Protein AF-A0A8J4WQ90-F1 (afdb_monomer_lite)

Organism: Clarias magur (NCBI:txid1594786)

pLDDT: mean 82.99, std 15.56, range [44.72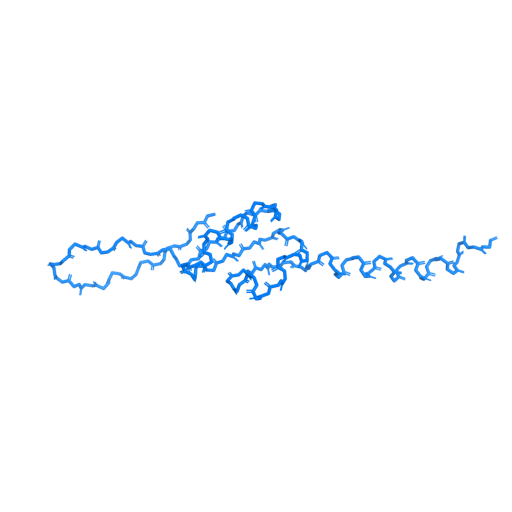, 95.38]

Structure (mmCIF, N/CA/C/O backbone):
data_AF-A0A8J4WQ90-F1
#
_entry.id   AF-A0A8J4WQ90-F1
#
loop_
_atom_site.group_PDB
_atom_site.id
_atom_site.type_symbol
_atom_site.label_atom_id
_atom_site.label_alt_id
_atom_site.label_comp_id
_atom_site.label_asym_id
_atom_site.label_entity_id
_atom_site.label_seq_id
_atom_site.pdbx_PDB_ins_code
_atom_site.Cartn_x
_atom_site.Cartn_y
_atom_site.Cartn_z
_atom_site.occupancy
_atom_site.B_iso_or_equiv
_atom_site.auth_seq_id
_atom_site.auth_comp_id
_atom_site.auth_asym_id
_atom_site.auth_atom_id
_atom_site.pdbx_PDB_model_num
ATOM 1 N N . MET A 1 1 ? -7.226 10.968 8.616 1.00 67.56 1 MET A N 1
ATOM 2 C CA . MET A 1 1 ? -8.564 11.389 9.093 1.00 67.56 1 MET A CA 1
ATOM 3 C C . MET A 1 1 ? -9.445 10.152 9.168 1.00 67.56 1 MET A C 1
ATOM 5 O O . MET A 1 1 ? -9.339 9.306 8.291 1.00 67.56 1 MET A O 1
ATOM 9 N N . ALA A 1 2 ? -10.256 10.000 10.211 1.00 68.56 2 ALA A N 1
ATOM 10 C CA . ALA A 1 2 ? -11.184 8.876 10.349 1.00 68.56 2 ALA A CA 1
ATOM 11 C C . ALA A 1 2 ? -12.608 9.343 10.017 1.00 68.56 2 ALA A C 1
ATOM 13 O O . ALA A 1 2 ? -12.992 10.443 10.409 1.00 68.56 2 ALA A O 1
ATOM 14 N N . LEU A 1 3 ? -13.360 8.532 9.276 1.00 71.31 3 LEU A N 1
ATOM 15 C CA . LEU A 1 3 ? -14.762 8.770 8.949 1.00 71.31 3 LEU A CA 1
ATOM 16 C C . LEU A 1 3 ? -15.656 8.014 9.930 1.00 71.31 3 LEU A C 1
ATOM 18 O O . LEU A 1 3 ? -15.471 6.817 10.160 1.00 71.31 3 LEU A O 1
ATOM 22 N N . ILE A 1 4 ? -16.641 8.719 10.477 1.00 70.69 4 ILE A N 1
ATOM 23 C CA . ILE A 1 4 ? -17.637 8.193 11.408 1.00 70.69 4 ILE A CA 1
ATOM 24 C C . ILE A 1 4 ? -18.999 8.612 10.854 1.00 70.69 4 ILE A C 1
ATOM 26 O O . ILE A 1 4 ? -19.320 9.797 10.861 1.00 70.69 4 ILE A O 1
ATOM 30 N N . ASN A 1 5 ? -19.783 7.655 10.359 1.00 63.03 5 ASN A N 1
ATOM 31 C CA . ASN A 1 5 ? -21.193 7.883 10.047 1.00 63.03 5 ASN A CA 1
ATOM 32 C C . ASN A 1 5 ? -22.013 7.300 11.198 1.00 63.03 5 ASN A C 1
ATOM 34 O O . ASN A 1 5 ? -22.230 6.094 11.257 1.00 63.03 5 ASN A O 1
ATOM 38 N N . GLY A 1 6 ? -22.427 8.149 12.137 1.00 56.38 6 GLY A N 1
ATOM 39 C CA . GLY A 1 6 ? -23.389 7.765 13.165 1.00 56.38 6 GLY A CA 1
ATOM 40 C C . GLY A 1 6 ? -24.797 7.771 12.579 1.00 56.38 6 GLY A C 1
ATOM 41 O O . GLY A 1 6 ? -25.274 8.819 12.151 1.00 56.38 6 GLY A O 1
ATOM 42 N N . GLN A 1 7 ? -25.460 6.617 12.557 1.00 54.56 7 GLN A N 1
ATOM 43 C CA . GLN A 1 7 ? -26.917 6.576 12.544 1.00 54.56 7 GLN A CA 1
ATOM 44 C C . GLN A 1 7 ? -27.350 6.366 13.992 1.00 54.56 7 GLN A C 1
ATOM 46 O O . GLN A 1 7 ? -27.089 5.306 14.556 1.00 54.56 7 GLN A O 1
ATOM 51 N N . ASP A 1 8 ? -27.961 7.389 14.596 1.00 54.16 8 ASP A N 1
ATOM 52 C CA . ASP A 1 8 ? -28.610 7.279 15.902 1.00 54.16 8 ASP A CA 1
ATOM 53 C C . ASP A 1 8 ? -29.763 6.273 15.784 1.00 54.16 8 ASP A C 1
ATOM 55 O O . ASP A 1 8 ? -30.899 6.617 15.453 1.00 54.16 8 ASP A O 1
ATOM 59 N N . THR A 1 9 ? -29.482 4.993 16.016 1.00 50.69 9 THR A N 1
ATOM 60 C CA . THR A 1 9 ? -30.529 4.029 16.338 1.00 50.69 9 THR A CA 1
ATOM 61 C C . THR A 1 9 ? -30.997 4.361 17.743 1.00 50.69 9 THR A C 1
ATOM 63 O O . THR A 1 9 ? -30.354 3.996 18.724 1.00 50.69 9 THR A O 1
ATOM 66 N N . THR A 1 10 ? -32.104 5.095 17.820 1.00 49.19 10 THR A N 1
ATOM 67 C CA . THR A 1 10 ? -32.923 5.271 19.017 1.00 49.19 10 THR A CA 1
ATOM 68 C C . THR A 1 10 ? -33.154 3.912 19.678 1.00 49.19 10 THR A C 1
ATOM 70 O O . THR A 1 10 ? -33.972 3.118 19.212 1.00 49.19 10 THR A O 1
ATOM 73 N N . ALA A 1 11 ? -32.414 3.630 20.742 1.00 48.41 11 ALA A N 1
ATOM 74 C CA . ALA A 1 11 ? -32.709 2.553 21.666 1.00 48.41 11 ALA A CA 1
ATOM 75 C C . ALA A 1 11 ? -32.611 3.139 23.070 1.00 48.41 11 ALA A C 1
ATOM 77 O O . ALA A 1 11 ? -31.537 3.511 23.545 1.00 48.41 11 ALA A O 1
ATOM 78 N N . ASP A 1 12 ? -33.781 3.281 23.678 1.00 56.78 12 ASP A N 1
ATOM 79 C CA . ASP A 1 12 ? -33.981 3.731 25.041 1.00 56.78 12 ASP A CA 1
ATOM 80 C C . ASP A 1 12 ? -33.037 3.008 26.024 1.00 56.78 12 ASP A C 1
ATOM 82 O O . ASP A 1 12 ? -32.975 1.781 26.077 1.00 56.78 12 ASP A O 1
ATOM 86 N N . ASN A 1 13 ? -32.336 3.795 26.844 1.00 60.62 13 ASN A N 1
ATOM 87 C CA . ASN A 1 13 ? -31.742 3.404 28.130 1.00 60.62 13 ASN A CA 1
ATOM 88 C C . ASN A 1 13 ? -30.719 2.247 28.172 1.00 60.62 13 ASN A C 1
ATOM 90 O O . ASN A 1 13 ? -30.755 1.416 29.080 1.00 60.62 13 ASN A O 1
ATOM 94 N N . ALA A 1 14 ? -29.703 2.267 27.312 1.00 56.56 14 ALA A N 1
ATOM 95 C CA . ALA A 1 14 ? -28.411 1.646 27.620 1.00 56.56 14 ALA A CA 1
ATOM 96 C C . ALA A 1 14 ? -27.288 2.545 27.092 1.00 56.56 14 ALA A C 1
ATOM 98 O O . ALA A 1 14 ? -27.423 3.092 26.002 1.00 56.56 14 ALA A O 1
ATOM 99 N N . CYS A 1 15 ? -26.221 2.750 27.875 1.00 57.84 15 CYS A N 1
ATOM 100 C CA . CYS A 1 15 ? -25.085 3.614 27.534 1.00 57.84 15 CYS A CA 1
ATOM 101 C C . CYS A 1 15 ? -24.717 3.508 26.047 1.00 57.84 15 CYS A C 1
ATOM 103 O O . CYS A 1 15 ? -24.234 2.468 25.602 1.00 57.84 15 CYS A O 1
ATOM 105 N N . SER A 1 16 ? -24.988 4.589 25.308 1.00 56.47 16 SER A N 1
ATOM 106 C CA . SER A 1 16 ? -24.806 4.679 23.862 1.00 56.47 16 SER A CA 1
ATOM 107 C C . SER A 1 16 ? -23.386 4.252 23.488 1.00 56.47 16 SER A C 1
ATOM 109 O O . SER A 1 16 ? -22.407 4.834 23.964 1.00 56.47 16 SER A O 1
ATOM 111 N N . GLY A 1 17 ? -23.277 3.180 22.701 1.00 60.12 17 GLY A N 1
ATOM 112 C CA . GLY A 1 17 ? -22.001 2.675 22.209 1.00 60.12 17 GLY A CA 1
ATOM 113 C C . GLY A 1 17 ? -21.267 3.778 21.453 1.00 60.12 17 GLY A C 1
ATOM 114 O O . GLY A 1 17 ? -21.857 4.472 20.630 1.00 60.12 17 GLY A O 1
ATOM 115 N N . GLN A 1 18 ? -19.982 3.968 21.758 1.00 62.59 18 GLN A N 1
ATOM 116 C CA . GLN A 1 18 ? -19.152 4.984 21.112 1.00 62.59 18 GLN A CA 1
ATOM 117 C C . GLN A 1 18 ? -19.255 4.861 19.586 1.00 62.59 18 GLN A C 1
ATOM 119 O O . GLN A 1 18 ? -19.163 3.756 19.048 1.00 62.59 18 GLN A O 1
ATOM 124 N N . ALA A 1 19 ? -19.437 5.992 18.898 1.00 66.75 19 ALA A N 1
ATOM 125 C CA . ALA A 1 19 ? -19.580 6.026 17.448 1.00 66.75 19 ALA A CA 1
ATOM 126 C C . ALA A 1 19 ? -18.408 5.291 16.765 1.00 66.75 19 ALA A C 1
ATOM 128 O O . ALA A 1 19 ? -17.242 5.656 16.940 1.00 66.75 19 ALA A O 1
ATOM 129 N N . ALA A 1 20 ? -18.716 4.224 16.024 1.00 75.88 20 ALA A N 1
ATOM 13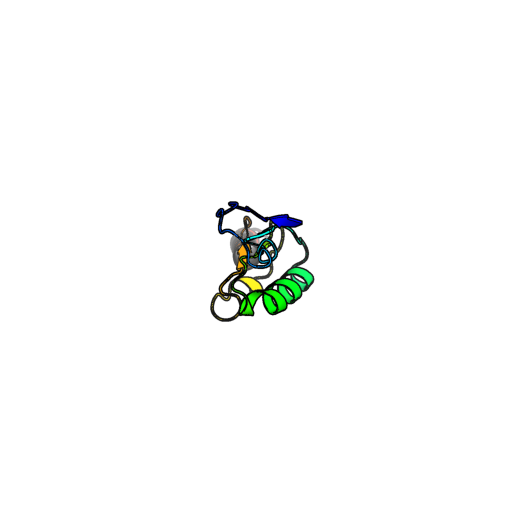0 C CA . ALA A 1 20 ? -17.709 3.358 15.423 1.00 75.88 20 ALA A CA 1
ATOM 131 C C . ALA A 1 20 ? -17.047 4.030 14.207 1.00 75.88 20 ALA A C 1
ATOM 133 O O . ALA A 1 20 ? -17.717 4.609 13.350 1.00 75.88 20 ALA A O 1
ATOM 134 N N . VAL A 1 21 ? -15.717 3.931 14.113 1.00 81.44 21 VAL A N 1
ATOM 135 C CA . VAL A 1 21 ? -14.966 4.391 12.937 1.00 81.44 21 VAL A CA 1
ATOM 136 C C . VAL A 1 21 ? -15.252 3.456 11.769 1.00 81.44 21 VAL A C 1
ATOM 138 O O . VAL A 1 21 ? -14.925 2.273 11.816 1.00 81.44 21 VAL A O 1
ATOM 141 N N . GLN A 1 22 ? -15.837 4.003 10.706 1.00 86.19 22 GLN A N 1
ATOM 142 C CA . GLN A 1 22 ? -16.247 3.234 9.534 1.00 86.19 22 GLN A CA 1
ATOM 143 C C . GLN A 1 22 ? -15.099 3.041 8.540 1.00 86.19 22 GLN A C 1
ATOM 145 O O . GLN A 1 22 ? -15.045 2.018 7.865 1.00 86.19 22 GLN A O 1
ATOM 150 N N . ALA A 1 23 ? -14.209 4.030 8.419 1.00 89.56 23 ALA A N 1
ATOM 151 C CA . ALA A 1 23 ? -13.060 4.002 7.518 1.00 89.56 23 ALA A CA 1
ATOM 152 C C . ALA A 1 23 ? -12.003 5.026 7.941 1.00 89.56 23 ALA A C 1
ATOM 154 O O . ALA A 1 23 ? -12.314 6.036 8.573 1.00 89.56 23 ALA A O 1
ATOM 155 N N . ILE A 1 24 ? -10.755 4.812 7.538 1.00 91.56 24 ILE A N 1
ATOM 156 C CA . ILE A 1 24 ? -9.665 5.770 7.724 1.00 91.56 24 ILE A CA 1
ATOM 157 C C . ILE A 1 24 ? -9.165 6.193 6.349 1.00 91.56 24 ILE A C 1
ATOM 159 O O . ILE A 1 24 ? -8.800 5.354 5.533 1.00 91.56 24 ILE A O 1
ATOM 163 N N . ILE A 1 25 ? -9.146 7.498 6.093 1.00 92.00 25 ILE A N 1
ATOM 164 C CA . ILE A 1 25 ? -8.656 8.074 4.841 1.00 92.00 25 ILE A CA 1
ATOM 165 C C . ILE A 1 25 ? -7.446 8.955 5.124 1.00 92.00 25 ILE A C 1
ATOM 167 O O . ILE A 1 25 ? -7.442 9.782 6.048 1.00 92.00 25 ILE A O 1
ATOM 171 N N . GLY A 1 26 ? -6.429 8.807 4.289 1.00 85.12 26 GLY A N 1
ATOM 172 C CA . GLY A 1 26 ? -5.210 9.598 4.331 1.00 85.12 26 GLY A CA 1
ATOM 173 C C . GLY A 1 26 ? -4.005 8.738 4.655 1.00 85.12 26 GLY A C 1
ATOM 174 O O . GLY A 1 26 ? -4.048 7.524 4.473 1.00 85.12 26 GLY A O 1
ATOM 175 N N . GLU A 1 27 ? -2.962 9.407 5.146 1.00 84.81 27 GLU A N 1
ATOM 176 C CA . GLU A 1 27 ? -1.619 8.843 5.266 1.00 84.81 27 GLU A CA 1
ATOM 177 C C . GLU A 1 27 ? -0.994 8.653 3.860 1.00 84.81 27 GLU A C 1
ATOM 179 O O . GLU A 1 27 ? -1.607 8.096 2.947 1.00 84.81 27 GLU A O 1
ATOM 184 N N . SER A 1 28 ? 0.184 9.239 3.653 1.00 87.69 28 SER A N 1
ATOM 185 C CA . SER A 1 28 ? 0.838 9.339 2.342 1.00 87.69 28 SER A CA 1
ATOM 186 C C . SER A 1 28 ? 2.088 8.467 2.252 1.00 87.69 28 SER A C 1
ATOM 188 O O . SER A 1 28 ? 2.454 8.021 1.166 1.00 87.69 28 SER A O 1
ATOM 190 N N . GLU A 1 29 ? 2.763 8.239 3.375 1.00 92.19 29 GLU A N 1
ATOM 191 C CA . GLU A 1 29 ? 3.999 7.483 3.441 1.00 92.19 29 GLU A CA 1
ATOM 192 C C . GLU A 1 29 ? 3.716 6.000 3.641 1.00 92.19 29 GLU A C 1
ATOM 194 O O . GLU A 1 29 ? 3.234 5.569 4.684 1.00 92.19 29 GLU A O 1
ATOM 199 N N . SER A 1 30 ? 4.151 5.183 2.685 1.00 93.06 30 SER A N 1
ATOM 200 C CA . SER A 1 30 ? 3.915 3.736 2.713 1.00 93.06 30 SER A CA 1
ATOM 201 C C . SER A 1 30 ? 4.268 3.060 4.050 1.00 93.06 30 SER A C 1
ATOM 203 O O . SER A 1 30 ? 3.542 2.178 4.500 1.00 93.06 30 SER A O 1
ATOM 205 N N . THR A 1 31 ? 5.358 3.466 4.712 1.00 93.69 31 THR A N 1
ATOM 206 C CA . THR A 1 31 ? 5.777 2.908 6.013 1.00 93.69 31 THR A CA 1
ATOM 207 C C . THR A 1 31 ? 4.746 3.172 7.109 1.00 93.69 31 THR A C 1
ATOM 209 O O . THR A 1 31 ? 4.372 2.268 7.860 1.00 93.69 31 THR A O 1
ATOM 212 N N . SER A 1 32 ? 4.252 4.403 7.172 1.00 93.50 32 SER A N 1
ATOM 213 C CA . SER A 1 32 ? 3.229 4.824 8.123 1.00 93.50 32 SER A CA 1
ATOM 214 C C . SER A 1 32 ? 1.883 4.170 7.792 1.00 93.50 32 SER A C 1
ATOM 216 O O . SER A 1 32 ? 1.200 3.690 8.701 1.00 93.50 32 SER A O 1
ATOM 218 N N . THR A 1 33 ? 1.544 4.011 6.505 1.00 93.62 33 THR A N 1
ATOM 219 C CA . THR A 1 33 ? 0.351 3.266 6.068 1.00 93.62 33 THR A CA 1
ATOM 220 C C . THR A 1 33 ? 0.401 1.813 6.518 1.00 93.62 33 THR A C 1
ATOM 222 O O . THR A 1 33 ? -0.613 1.254 6.935 1.00 93.62 33 THR A O 1
ATOM 225 N N . ILE A 1 34 ? 1.574 1.179 6.432 1.00 94.31 34 ILE A N 1
ATOM 226 C CA . ILE A 1 34 ? 1.779 -0.208 6.858 1.00 94.31 34 ILE A CA 1
ATOM 227 C C . ILE A 1 34 ? 1.515 -0.338 8.355 1.00 94.31 34 ILE A C 1
ATOM 229 O O . ILE A 1 34 ? 0.765 -1.228 8.757 1.00 94.31 34 ILE A O 1
ATOM 233 N N . ALA A 1 35 ? 2.098 0.543 9.171 1.00 93.56 35 ALA A N 1
ATOM 234 C CA . ALA A 1 35 ? 1.871 0.533 10.612 1.00 93.56 35 ALA A CA 1
ATOM 235 C C . ALA A 1 35 ? 0.381 0.717 10.937 1.00 93.56 35 ALA A C 1
ATOM 237 O O . ALA A 1 35 ? -0.183 -0.059 11.706 1.00 93.56 35 ALA A O 1
ATOM 238 N N . LEU A 1 36 ? -0.276 1.677 10.280 1.00 92.31 36 LEU A N 1
ATOM 239 C CA . LEU A 1 36 ? -1.701 1.955 10.449 1.00 92.31 36 LEU A CA 1
ATOM 240 C C . LEU A 1 36 ? -2.585 0.774 10.031 1.00 92.31 36 LEU A C 1
ATOM 242 O O . LEU A 1 36 ? -3.528 0.415 10.729 1.00 92.31 36 LEU A O 1
ATOM 246 N N . THR A 1 37 ? -2.285 0.137 8.905 1.00 92.81 37 THR A N 1
ATOM 247 C CA . THR A 1 37 ? -3.068 -1.000 8.406 1.00 92.81 37 THR A CA 1
ATOM 248 C C . THR A 1 37 ? -2.867 -2.234 9.288 1.00 92.81 37 THR A C 1
ATOM 250 O O . THR A 1 37 ? -3.815 -2.977 9.526 1.00 92.81 37 THR A O 1
ATOM 253 N N . LYS A 1 38 ? -1.663 -2.445 9.837 1.00 92.19 38 LY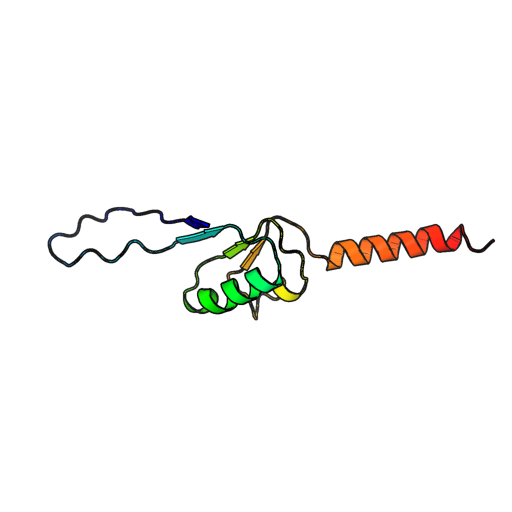S A N 1
ATOM 254 C CA . LYS A 1 38 ? -1.400 -3.548 10.778 1.00 92.19 38 LYS A CA 1
ATOM 255 C C . LYS A 1 38 ? -2.155 -3.381 12.091 1.00 92.19 38 LYS A C 1
ATOM 257 O O . LYS A 1 38 ? -2.644 -4.369 12.629 1.00 92.19 38 LYS A O 1
ATOM 262 N N . THR A 1 39 ? -2.275 -2.156 12.595 1.00 91.25 39 THR A N 1
ATOM 263 C CA . THR A 1 39 ? -3.008 -1.892 13.842 1.00 91.25 39 THR A CA 1
ATOM 264 C C . THR A 1 39 ? -4.523 -1.927 13.653 1.00 91.25 39 THR A C 1
ATOM 266 O O . THR A 1 39 ? -5.238 -2.359 14.552 1.00 91.25 39 THR A O 1
ATOM 269 N N . THR A 1 40 ? -5.024 -1.521 12.485 1.00 90.81 40 THR A N 1
ATOM 270 C CA . THR A 1 40 ? -6.470 -1.428 12.198 1.00 90.81 40 THR A CA 1
ATOM 271 C C . THR A 1 40 ? -7.053 -2.675 11.528 1.00 90.81 40 THR A C 1
ATOM 273 O O . THR A 1 40 ? -8.262 -2.902 11.600 1.00 90.81 40 THR A O 1
ATOM 276 N N . GLY A 1 41 ? -6.206 -3.525 10.943 1.00 87.06 41 GLY A N 1
ATOM 277 C CA . GLY A 1 41 ? -6.585 -4.770 10.272 1.00 87.06 41 GLY A CA 1
ATOM 278 C C . GLY A 1 41 ? -7.451 -5.718 11.113 1.00 87.06 41 GLY A C 1
ATOM 279 O O . GLY A 1 41 ? -8.487 -6.148 10.608 1.00 87.06 41 GLY A O 1
ATOM 280 N N . PRO A 1 42 ? -7.120 -6.003 12.391 1.00 89.50 42 PRO A N 1
ATOM 281 C CA . PRO A 1 42 ? -7.931 -6.876 13.249 1.00 89.50 42 PRO A CA 1
ATOM 282 C C . PRO A 1 42 ? -9.359 -6.370 13.492 1.00 89.50 42 PRO A C 1
ATOM 284 O O . PRO A 1 42 ? -10.262 -7.162 13.747 1.00 89.50 42 PRO A O 1
ATOM 287 N N . PHE A 1 43 ? -9.568 -5.056 13.395 1.00 89.19 43 PHE A N 1
ATOM 288 C CA . PHE A 1 43 ? -10.872 -4.419 13.579 1.00 89.19 43 PHE A CA 1
ATOM 289 C C . PHE A 1 43 ? -11.680 -4.344 12.279 1.00 89.19 43 PHE A C 1
ATOM 291 O O . PHE A 1 43 ? -12.782 -3.803 12.276 1.00 89.19 43 PHE A O 1
ATOM 298 N N . ASN A 1 44 ? -11.144 -4.871 11.172 1.00 88.81 44 ASN A N 1
ATOM 299 C CA . ASN A 1 44 ? -11.736 -4.795 9.837 1.00 88.81 44 ASN A CA 1
ATOM 300 C C . ASN A 1 44 ? -12.067 -3.359 9.392 1.00 88.81 44 ASN A C 1
ATOM 302 O O . ASN A 1 44 ? -12.968 -3.152 8.582 1.00 88.81 44 ASN A O 1
ATOM 306 N N . ILE A 1 45 ? -11.324 -2.366 9.891 1.00 91.38 45 ILE A N 1
ATOM 307 C CA . ILE A 1 45 ? -11.514 -0.970 9.499 1.00 91.38 45 ILE A CA 1
ATOM 308 C C . ILE A 1 45 ? -10.776 -0.743 8.171 1.00 91.38 45 ILE A C 1
ATOM 310 O O . ILE A 1 45 ? -9.561 -0.950 8.111 1.00 91.38 45 ILE A O 1
ATOM 314 N N . PRO A 1 46 ? -11.467 -0.330 7.095 1.00 92.69 46 PRO A N 1
ATOM 315 C CA . PRO A 1 46 ? -10.825 -0.051 5.823 1.00 92.69 46 PRO A CA 1
ATOM 316 C C . PRO A 1 46 ? -9.941 1.197 5.904 1.00 92.69 46 PRO A C 1
ATOM 318 O O . PRO A 1 46 ? -10.380 2.256 6.358 1.00 92.69 46 PRO A O 1
ATOM 321 N N . VAL A 1 47 ? -8.705 1.079 5.417 1.00 94.38 47 VAL A N 1
ATOM 322 C CA . VAL A 1 47 ? -7.738 2.181 5.301 1.00 94.38 47 VAL A CA 1
ATOM 323 C C . VAL A 1 47 ? -7.565 2.526 3.827 1.00 94.38 47 VAL A C 1
ATOM 325 O O . VAL A 1 47 ? -7.238 1.652 3.029 1.00 94.38 47 VAL A O 1
ATOM 328 N N . ILE A 1 48 ? -7.775 3.790 3.460 1.00 94.44 48 ILE A N 1
ATOM 329 C CA . ILE A 1 48 ? -7.693 4.292 2.085 1.00 94.44 48 ILE A CA 1
ATOM 330 C C . ILE A 1 48 ? -6.596 5.359 2.007 1.00 94.44 48 ILE A C 1
ATOM 332 O O . ILE A 1 48 ? -6.793 6.490 2.460 1.00 94.44 48 ILE A O 1
ATOM 336 N N . SER A 1 49 ? -5.452 5.020 1.408 1.00 94.75 49 SER A N 1
ATOM 337 C CA . SER A 1 49 ? -4.349 5.970 1.207 1.00 94.75 49 SER A CA 1
ATOM 338 C C . SER A 1 49 ? -4.376 6.588 -0.199 1.00 94.75 49 SER A C 1
ATOM 340 O O . SER A 1 49 ? -4.452 5.858 -1.192 1.00 94.75 49 SER A O 1
ATOM 342 N N . PRO A 1 50 ? -4.273 7.923 -0.327 1.00 93.88 50 PRO A N 1
ATOM 343 C CA . PRO A 1 50 ? -4.187 8.577 -1.627 1.00 93.88 50 PRO A CA 1
ATOM 344 C C . PRO A 1 50 ? -2.779 8.562 -2.244 1.00 93.88 50 PRO A C 1
ATOM 346 O O . PRO A 1 50 ? -2.652 8.891 -3.420 1.00 93.88 50 PRO A O 1
ATOM 349 N N . ALA A 1 51 ? -1.730 8.224 -1.480 1.00 93.19 51 ALA A N 1
ATOM 350 C CA . ALA A 1 51 ? -0.339 8.426 -1.906 1.00 93.19 51 ALA A CA 1
ATOM 351 C C . ALA A 1 51 ? 0.610 7.230 -1.678 1.00 93.19 51 ALA A C 1
ATOM 353 O O . ALA A 1 51 ? 1.725 7.245 -2.192 1.00 93.19 51 ALA A O 1
ATOM 354 N N . ALA A 1 52 ? 0.194 6.174 -0.970 1.00 94.31 52 ALA A N 1
ATOM 355 C CA . ALA A 1 52 ? 1.060 5.026 -0.697 1.00 94.31 52 ALA A CA 1
ATOM 356 C C . ALA A 1 52 ? 1.284 4.131 -1.937 1.00 94.31 52 ALA A C 1
ATOM 358 O O . ALA A 1 52 ? 0.379 3.435 -2.417 1.00 94.31 52 ALA A O 1
ATOM 359 N N . THR A 1 53 ? 2.521 4.099 -2.440 1.00 94.88 53 THR A N 1
ATOM 360 C CA . THR A 1 53 ? 2.891 3.405 -3.687 1.00 94.88 53 THR A CA 1
ATOM 361 C C . THR A 1 53 ? 3.536 2.024 -3.513 1.00 94.88 53 THR A C 1
ATOM 363 O O . THR A 1 53 ? 3.554 1.265 -4.486 1.00 94.88 53 THR A O 1
ATOM 366 N N . CYS A 1 54 ? 3.997 1.641 -2.310 1.00 94.00 54 CYS A N 1
ATOM 367 C CA . CYS A 1 54 ? 4.703 0.361 -2.070 1.00 94.00 54 CYS A CA 1
ATOM 368 C C . CYS A 1 54 ? 3.908 -0.822 -2.635 1.00 94.00 54 CYS A C 1
ATOM 370 O O . CYS A 1 54 ? 2.720 -0.977 -2.342 1.00 94.00 54 CYS A O 1
ATOM 372 N N . GLU A 1 55 ? 4.571 -1.710 -3.376 1.00 95.06 55 GLU A N 1
ATOM 373 C CA . GLU A 1 55 ? 3.989 -3.003 -3.783 1.00 95.06 55 GLU A CA 1
ATOM 374 C C . GLU A 1 55 ? 3.695 -3.910 -2.577 1.00 95.06 55 GLU A C 1
ATOM 376 O O . GLU A 1 55 ? 2.813 -4.758 -2.604 1.00 95.06 55 GLU A O 1
ATOM 381 N N . CYS A 1 56 ? 4.377 -3.651 -1.469 1.00 93.62 56 CYS A N 1
ATOM 382 C CA . CYS A 1 56 ? 4.237 -4.301 -0.169 1.00 93.62 56 CYS A CA 1
ATOM 383 C C . CYS A 1 56 ? 2.778 -4.308 0.316 1.00 93.62 56 CYS A C 1
ATOM 385 O O . CYS A 1 56 ? 2.284 -5.304 0.837 1.00 93.62 56 CYS A O 1
ATOM 387 N N . LEU A 1 57 ? 2.069 -3.202 0.078 1.00 93.88 57 LEU A N 1
ATOM 388 C CA . LEU A 1 57 ? 0.677 -3.005 0.475 1.00 93.88 57 LEU A CA 1
ATOM 389 C C . LEU A 1 57 ? -0.334 -3.644 -0.498 1.00 93.88 57 LEU A C 1
ATOM 391 O O . LEU A 1 57 ? -1.524 -3.702 -0.197 1.00 93.88 57 LEU A O 1
ATOM 395 N N . SER A 1 58 ? 0.109 -4.155 -1.652 1.00 94.19 58 SER A N 1
ATOM 396 C CA . SER A 1 58 ? -0.751 -4.872 -2.607 1.00 94.19 58 SER A CA 1
ATOM 397 C C . SER A 1 58 ? -1.160 -6.263 -2.106 1.00 94.19 58 SER A C 1
ATOM 399 O O . SER A 1 58 ? -2.119 -6.846 -2.619 1.00 94.19 58 SER A O 1
ATOM 401 N N . ASN A 1 59 ? -0.457 -6.822 -1.111 1.00 94.44 59 ASN A N 1
ATOM 402 C CA . ASN A 1 59 ? -0.737 -8.159 -0.599 1.00 94.44 59 ASN A CA 1
ATOM 403 C C . ASN A 1 59 ? -2.015 -8.186 0.255 1.00 94.44 59 ASN A C 1
ATOM 405 O O . ASN A 1 59 ? -1.983 -7.976 1.465 1.00 94.44 59 ASN A O 1
ATOM 409 N N . LYS A 1 60 ? -3.141 -8.543 -0.368 1.00 92.81 60 LYS A N 1
ATOM 410 C CA . LYS A 1 60 ? -4.453 -8.662 0.294 1.00 92.81 60 LYS A CA 1
ATOM 411 C C . LYS A 1 60 ? -4.552 -9.767 1.345 1.00 92.81 60 LYS A C 1
ATOM 413 O O . LYS A 1 60 ? -5.504 -9.761 2.117 1.00 92.81 60 LYS A O 1
ATOM 418 N N . ARG A 1 61 ? -3.604 -10.709 1.389 1.00 92.31 61 ARG A N 1
ATOM 419 C CA . ARG A 1 61 ? -3.552 -11.710 2.467 1.00 92.31 61 ARG A CA 1
ATOM 420 C C . ARG A 1 61 ? -3.002 -11.109 3.758 1.00 92.31 61 ARG A C 1
ATOM 422 O O . ARG A 1 61 ? -3.466 -11.478 4.827 1.00 92.31 61 ARG A O 1
ATOM 429 N N . GLU A 1 62 ? -2.037 -10.194 3.654 1.00 92.06 62 GLU A N 1
ATOM 430 C CA . GLU A 1 62 ? -1.463 -9.486 4.809 1.00 92.06 62 GLU A CA 1
ATOM 431 C C . GLU A 1 62 ? -2.266 -8.222 5.158 1.00 92.06 62 GLU A C 1
ATOM 433 O O . GLU A 1 62 ? -2.429 -7.891 6.329 1.00 92.06 62 GLU A O 1
ATOM 438 N N . TYR A 1 63 ? -2.824 -7.553 4.146 1.00 93.81 63 TYR A N 1
ATOM 439 C CA . TYR A 1 63 ? -3.546 -6.286 4.268 1.00 93.81 63 TYR A CA 1
ATOM 440 C C . TYR A 1 63 ? -4.942 -6.368 3.618 1.00 93.81 63 TYR A C 1
ATOM 442 O O . TYR A 1 63 ? -5.184 -5.755 2.572 1.00 93.81 63 TYR A O 1
ATOM 450 N N . PRO A 1 64 ? -5.888 -7.130 4.200 1.00 93.25 64 PRO A N 1
ATOM 451 C CA . PRO A 1 64 ? -7.204 -7.355 3.593 1.00 93.25 64 PRO A CA 1
ATOM 452 C C . PRO A 1 64 ? -8.026 -6.065 3.446 1.00 93.25 64 PRO A C 1
ATOM 454 O O . PRO A 1 64 ? -8.679 -5.861 2.422 1.00 93.25 64 PRO A O 1
ATOM 457 N N . SER A 1 65 ? -7.924 -5.159 4.421 1.00 92.69 65 SER A N 1
ATOM 458 C CA . SER A 1 65 ? -8.724 -3.927 4.505 1.00 92.69 65 SER A CA 1
ATOM 459 C C . SER A 1 65 ? -8.014 -2.681 3.958 1.00 92.69 65 SER A C 1
ATOM 461 O O . SER A 1 65 ? -8.483 -1.565 4.157 1.00 92.69 65 SER A O 1
ATOM 463 N N . PHE A 1 66 ? -6.882 -2.838 3.268 1.00 94.81 66 PHE A N 1
ATOM 464 C CA . PHE A 1 66 ? -6.143 -1.708 2.700 1.00 94.81 66 PHE A CA 1
ATOM 465 C C . PHE A 1 66 ? -6.563 -1.392 1.268 1.00 94.81 66 PHE A C 1
ATOM 467 O O . PHE A 1 66 ? -6.620 -2.283 0.423 1.00 94.81 66 PHE A O 1
ATOM 474 N N . PHE A 1 67 ? -6.769 -0.120 0.954 1.00 94.31 67 PHE A N 1
ATOM 475 C CA . PHE A 1 67 ? -7.084 0.373 -0.380 1.00 94.31 67 PHE A CA 1
ATOM 476 C C . PHE A 1 67 ? -6.274 1.636 -0.690 1.00 94.31 67 PHE A C 1
ATOM 478 O O . PHE A 1 67 ? -5.825 2.354 0.201 1.00 94.31 67 PHE A O 1
ATOM 485 N N . ARG A 1 68 ? -6.099 1.926 -1.980 1.00 94.50 68 ARG A N 1
ATOM 486 C CA . ARG A 1 68 ? -5.447 3.150 -2.453 1.00 94.50 68 ARG A CA 1
ATOM 487 C C . ARG A 1 68 ? -6.029 3.614 -3.775 1.00 94.50 68 ARG A C 1
ATOM 489 O O . ARG A 1 68 ? -6.559 2.801 -4.530 1.00 94.50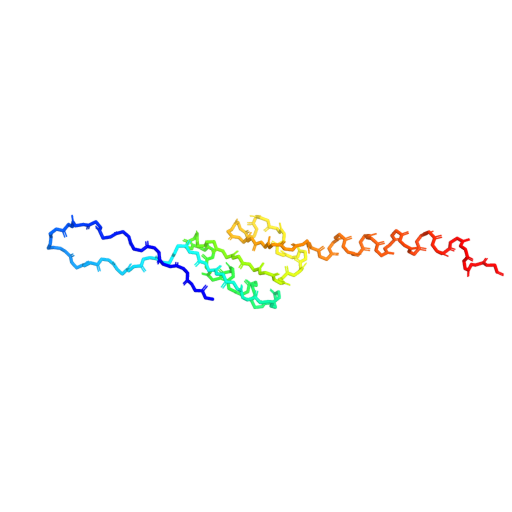 68 ARG A O 1
ATOM 496 N N . THR A 1 69 ? -5.914 4.908 -4.050 1.00 94.62 69 THR A N 1
ATOM 497 C CA . THR A 1 69 ? -6.424 5.526 -5.287 1.00 94.62 69 THR A CA 1
ATOM 498 C C . THR A 1 69 ? -5.399 5.558 -6.421 1.00 94.62 69 THR A C 1
ATOM 500 O O . THR A 1 69 ? -5.770 5.798 -7.566 1.00 94.62 69 THR A O 1
ATOM 503 N N . ILE A 1 70 ? -4.123 5.299 -6.124 1.00 93.38 70 ILE A N 1
ATOM 504 C CA . ILE A 1 70 ? -3.021 5.322 -7.093 1.00 93.38 70 ILE A CA 1
ATOM 505 C C . ILE A 1 70 ? -2.471 3.920 -7.390 1.00 93.38 70 ILE A C 1
ATOM 507 O O . ILE A 1 70 ? -2.640 2.982 -6.608 1.00 93.38 70 ILE A O 1
ATOM 511 N N . ALA A 1 71 ? -1.795 3.778 -8.532 1.00 92.81 71 ALA A N 1
ATOM 512 C CA . ALA A 1 71 ? -1.148 2.529 -8.927 1.00 92.81 71 ALA A CA 1
ATOM 513 C C . ALA A 1 71 ? 0.128 2.253 -8.113 1.00 92.81 71 ALA A C 1
ATOM 515 O O . ALA A 1 71 ? 0.806 3.175 -7.664 1.00 92.81 71 ALA A O 1
ATOM 516 N N . SER A 1 72 ? 0.481 0.972 -7.976 1.00 95.00 72 SER A N 1
ATOM 517 C CA . SER A 1 72 ? 1.724 0.574 -7.312 1.00 95.00 72 SER A CA 1
ATOM 518 C C . SER A 1 72 ? 2.976 0.917 -8.100 1.00 95.00 72 SER A C 1
ATOM 520 O O . SER A 1 72 ? 2.967 0.867 -9.335 1.00 95.00 72 SER A O 1
ATOM 522 N N . ASP A 1 73 ? 4.087 1.044 -7.376 1.00 94.62 73 ASP A N 1
ATOM 523 C CA . ASP A 1 73 ? 5.434 1.127 -7.947 1.00 94.62 73 ASP A CA 1
ATOM 524 C C . ASP A 1 73 ? 5.752 -0.028 -8.903 1.00 94.62 73 ASP A C 1
ATOM 526 O O . ASP A 1 73 ? 6.443 0.187 -9.892 1.00 94.62 73 ASP A O 1
ATOM 530 N N . TYR A 1 74 ? 5.166 -1.219 -8.717 1.00 95.38 74 TYR A N 1
ATOM 531 C CA . TYR A 1 74 ? 5.308 -2.338 -9.656 1.00 95.38 74 TYR A CA 1
ATOM 532 C C . TYR A 1 74 ? 5.006 -1.949 -11.113 1.00 95.38 74 TYR A C 1
ATOM 534 O O . TYR A 1 74 ? 5.750 -2.301 -12.033 1.00 95.38 74 TYR A O 1
ATOM 542 N N . TYR A 1 75 ? 3.935 -1.184 -11.343 1.00 95.06 75 TYR A N 1
ATOM 543 C CA . TYR A 1 75 ? 3.567 -0.749 -12.690 1.00 95.06 75 TYR A CA 1
ATOM 544 C C . TYR A 1 75 ? 4.534 0.308 -13.227 1.00 95.06 75 TYR A C 1
ATOM 546 O O . TYR A 1 75 ? 4.896 0.254 -14.404 1.00 95.06 75 TYR A O 1
ATOM 554 N N . GLN A 1 76 ? 4.990 1.222 -12.369 1.00 93.81 76 GLN A N 1
ATOM 555 C CA . GLN A 1 76 ? 5.934 2.277 -12.740 1.00 93.81 76 GLN A CA 1
ATOM 556 C C . GLN A 1 76 ? 7.319 1.703 -13.068 1.00 93.81 76 GLN A C 1
ATOM 558 O O . GLN A 1 76 ? 7.887 2.019 -14.113 1.00 93.81 76 GLN A O 1
ATOM 563 N N . SER A 1 77 ? 7.832 0.780 -12.249 1.00 94.88 77 SER A N 1
ATOM 564 C CA . SER A 1 77 ? 9.099 0.086 -12.503 1.00 94.88 77 SER A CA 1
ATOM 565 C C . SER A 1 77 ? 9.048 -0.718 -13.799 1.00 94.88 77 SER A C 1
ATOM 567 O O . SER A 1 77 ? 10.006 -0.724 -14.572 1.00 94.88 77 SER A O 1
ATOM 569 N N . ARG A 1 78 ? 7.912 -1.359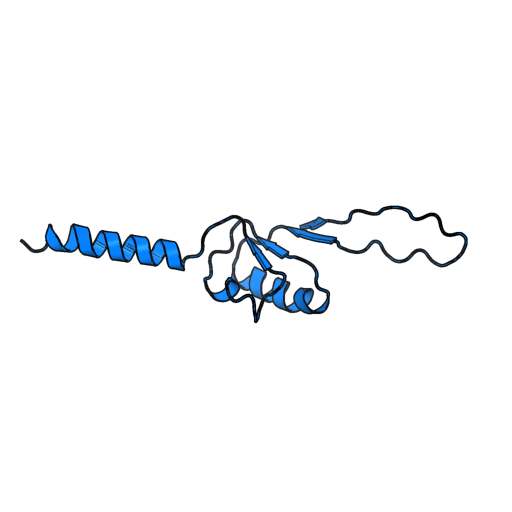 -14.093 1.00 95.31 78 ARG A N 1
ATOM 570 C CA . ARG A 1 78 ? 7.730 -2.084 -15.352 1.00 95.31 78 ARG A CA 1
ATOM 571 C C . ARG A 1 78 ? 7.701 -1.140 -16.553 1.00 95.31 78 ARG A C 1
ATOM 573 O O . ARG A 1 78 ? 8.318 -1.449 -17.569 1.00 95.31 78 ARG A O 1
ATOM 580 N N . ALA A 1 79 ? 7.028 0.005 -16.443 1.00 94.38 79 ALA A N 1
ATOM 581 C CA . ALA A 1 79 ? 7.049 1.035 -17.480 1.00 94.38 79 ALA A CA 1
ATOM 582 C C . ALA A 1 79 ? 8.479 1.541 -17.738 1.00 94.38 79 ALA A C 1
ATOM 584 O O . ALA A 1 79 ? 8.897 1.619 -18.892 1.00 94.38 79 ALA A O 1
ATOM 585 N N . LEU A 1 80 ? 9.264 1.776 -16.683 1.00 94.31 80 LEU A N 1
ATOM 586 C CA . LEU A 1 80 ? 10.671 2.158 -16.809 1.00 94.31 80 LEU A CA 1
ATOM 587 C C . LEU A 1 80 ? 11.501 1.072 -17.510 1.00 94.31 80 LEU A C 1
ATOM 589 O O . LEU A 1 80 ? 12.258 1.380 -18.427 1.00 94.31 80 LEU A O 1
ATOM 593 N N . ALA A 1 81 ? 11.319 -0.201 -17.153 1.00 93.81 81 ALA A N 1
ATOM 594 C CA . ALA A 1 81 ? 11.993 -1.313 -17.827 1.00 93.81 81 ALA A CA 1
ATOM 595 C C . ALA A 1 81 ? 11.625 -1.396 -19.321 1.00 93.81 81 ALA A C 1
ATOM 597 O O . ALA A 1 81 ? 12.490 -1.647 -20.164 1.00 93.81 81 ALA A O 1
ATOM 598 N N . TYR A 1 82 ? 10.360 -1.137 -19.672 1.00 92.81 82 TYR A N 1
ATOM 599 C CA . TYR A 1 82 ? 9.931 -1.040 -21.068 1.00 92.81 82 TYR A CA 1
ATOM 600 C C . TYR A 1 82 ? 10.608 0.121 -21.800 1.00 92.81 82 TYR A C 1
ATOM 602 O O . TYR A 1 82 ? 11.062 -0.079 -22.928 1.00 92.81 82 TYR A O 1
ATOM 610 N N . LEU A 1 83 ? 10.710 1.295 -21.175 1.00 92.38 83 LEU A N 1
ATOM 611 C CA . LEU A 1 83 ? 11.390 2.457 -21.750 1.00 92.38 83 LEU A CA 1
ATOM 612 C C . LEU A 1 83 ? 12.876 2.179 -21.977 1.00 92.38 83 LEU A C 1
ATOM 614 O O . LEU A 1 83 ? 13.366 2.398 -23.080 1.00 92.38 83 LEU A O 1
ATOM 618 N N . VAL A 1 84 ? 13.574 1.612 -20.990 1.00 91.38 84 VAL A N 1
ATOM 619 C CA . VAL A 1 84 ? 14.988 1.225 -21.122 1.00 91.38 84 VAL A CA 1
ATOM 620 C C . VAL A 1 84 ? 15.174 0.198 -22.238 1.00 91.38 84 VAL A C 1
ATOM 622 O O . VAL A 1 84 ? 16.112 0.310 -23.018 1.00 91.38 84 VAL A O 1
ATOM 625 N N . LYS A 1 85 ? 14.266 -0.771 -22.388 1.00 88.94 85 LYS A N 1
ATOM 626 C CA . LYS A 1 85 ? 14.326 -1.746 -23.488 1.00 88.94 85 LYS A CA 1
ATOM 627 C C . LYS A 1 85 ? 14.137 -1.101 -24.866 1.00 88.94 85 LYS A C 1
ATOM 629 O O . LYS A 1 85 ? 14.773 -1.534 -25.824 1.00 88.94 85 LYS A O 1
ATOM 634 N N . HIS A 1 86 ? 13.257 -0.106 -24.979 1.00 86.50 86 HIS A N 1
ATOM 635 C CA . HIS A 1 86 ? 13.014 0.596 -26.242 1.00 86.50 86 HIS A CA 1
ATOM 636 C C . HIS A 1 86 ? 14.160 1.555 -26.586 1.00 86.50 86 HIS A C 1
ATOM 638 O O . HIS A 1 86 ? 14.669 1.508 -27.701 1.00 86.50 86 HIS A O 1
ATOM 644 N N . LEU A 1 87 ? 14.612 2.365 -25.624 1.00 83.62 87 LEU A N 1
ATOM 645 C CA . LEU A 1 87 ? 15.668 3.367 -25.815 1.00 83.62 87 LEU A CA 1
ATOM 646 C C . LEU A 1 87 ? 17.078 2.754 -25.830 1.00 83.62 87 LEU A C 1
ATOM 648 O O . LEU A 1 87 ? 17.966 3.234 -26.527 1.00 83.62 87 LEU A O 1
ATOM 652 N N . GLY A 1 88 ? 17.290 1.639 -25.132 1.00 65.94 88 GLY A N 1
ATOM 653 C CA . GLY A 1 88 ? 18.546 0.884 -25.145 1.00 65.94 88 GLY A CA 1
ATOM 654 C C . GLY A 1 88 ? 18.856 0.215 -26.488 1.00 65.94 88 GLY A C 1
ATOM 655 O O . GLY A 1 88 ? 19.995 -0.168 -26.718 1.00 65.94 88 GLY A O 1
ATOM 656 N N . ARG A 1 89 ? 17.881 0.110 -27.406 1.00 55.56 89 ARG A N 1
ATOM 657 C CA . ARG A 1 89 ? 18.134 -0.255 -28.812 1.00 55.56 89 ARG A CA 1
ATOM 658 C C . ARG A 1 89 ? 18.567 0.930 -29.682 1.00 55.56 89 ARG A C 1
ATOM 660 O O . ARG A 1 89 ? 19.128 0.693 -30.743 1.00 55.56 89 ARG A O 1
ATOM 667 N N . SER A 1 90 ? 18.313 2.170 -29.263 1.00 55.47 90 SER A N 1
ATOM 668 C CA . SER A 1 90 ? 18.660 3.387 -30.015 1.00 55.47 90 SER A CA 1
ATOM 669 C C . SER A 1 90 ? 19.901 4.121 -29.497 1.00 55.47 90 SER A C 1
ATOM 671 O O . SER A 1 90 ? 20.393 5.002 -30.188 1.00 55.47 90 SER A O 1
ATOM 673 N N . CYS A 1 91 ? 20.407 3.787 -28.303 1.00 57.62 91 CYS A N 1
ATOM 674 C CA . CYS A 1 91 ? 21.532 4.486 -27.658 1.00 57.62 91 CYS A CA 1
ATOM 675 C C . CYS A 1 91 ? 22.814 3.634 -27.512 1.00 57.62 91 CYS A C 1
ATOM 677 O O . CYS A 1 91 ? 23.698 4.006 -26.746 1.00 57.62 91 CYS A O 1
ATOM 679 N N . ILE A 1 92 ? 22.915 2.492 -28.209 1.00 52.12 92 ILE A N 1
ATOM 680 C CA . ILE A 1 92 ? 24.131 1.646 -28.279 1.00 52.12 92 ILE A CA 1
ATOM 681 C C . ILE A 1 92 ? 24.653 1.612 -29.729 1.00 52.12 92 ILE A C 1
ATOM 683 O O . ILE A 1 92 ? 24.964 0.562 -30.284 1.00 52.12 92 ILE A O 1
ATOM 687 N N . GLN A 1 93 ? 24.714 2.779 -30.363 1.00 44.72 93 GLN A N 1
ATOM 688 C CA . GLN A 1 93 ? 25.438 3.018 -31.610 1.00 44.72 93 GLN A CA 1
ATOM 689 C C . GLN A 1 93 ? 26.039 4.419 -31.549 1.00 44.72 93 GLN A C 1
ATOM 691 O O . GLN A 1 93 ? 27.168 4.580 -32.057 1.00 44.72 93 GLN A O 1
#

InterPro domains:
  IPR000068 GPCR, family 3, extracellular calcium-sensing receptor-related [PTHR24061] (5-88)
  IPR000337 GPCR, family 3 [PR00248] (24-50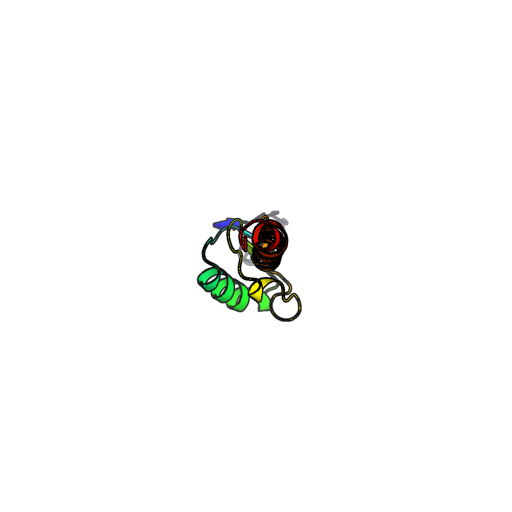)
  IPR000337 GPCR, family 3 [PR00248] (57-76)
  IPR000337 GPCR, family 3 [PR00248] (76-92)
  IPR001828 Receptor, ligand binding region [PF01094] (13-88)
  IPR028082 Periplasmic binding protein-like I [SSF53822] (8-90)

Secondary structure (DSSP, 8-state):
-EE--------TTS-PPPPPP-EEE----HHHHHHHHHHHGGGT--EEESS---GGGG-TTT-TTEEESS--HHHHHHHHHHHHHHHTTTS--

Sequence (93 aa):
MALINGQDTTADNACSGQAAVQAIIGESESTSTIALTKTTGPFNIPVISPAATCECLSNKREYPSFFRTIASDYYQSRALAYLVKHLGRSCIQ

Foldseek 3Di:
DFDFDDDPPDDPDDDDDPGDGQEAEEDAEQVVQLVVQQVCVVVLHAYEYAHHAAVVCVPCVNRVRYHYPDYHVVVVVVVVVVVCVVVVVVPPD

Radius of gyration: 20.37 Å; chains: 1; bounding box: 59×23×60 Å